Protein AF-A0A7C2YD50-F1 (afdb_monomer)

Radius of gyration: 22.55 Å; Cα contacts (8 Å, |Δi|>4): 24; chains: 1; bounding box: 37×32×71 Å

pLDDT: mean 81.71, std 10.33, range [53.72, 92.31]

Sequence (79 aa):
MAVPRQEAVRAQLLDEAIDHLLRGEEPALEVNDELSALVEVARLRYRLSRYLQGVAAQRQEAVWGQVRSRIGPPPSRSP

Foldseek 3Di:
DDDPPVVVVLVVLLVVQLVCVVVVHHRDDDCPPPSVVVSVVSNVVSVVVVVVVVVCVVCVVVVVVVVCVVPPDDPPPDD

Solvent-accessible surface area (backbone atoms only — not comparable to full-atom values): 4815 Å² total; per-residue (Å²): 131,84,76,55,71,67,57,54,52,52,50,50,54,50,51,54,34,51,52,29,47,76,74,73,42,86,56,93,68,82,88,49,78,68,61,50,54,56,50,51,51,49,53,52,50,51,54,49,49,54,51,50,50,57,58,46,58,77,42,44,63,63,53,52,48,56,50,46,70,70,70,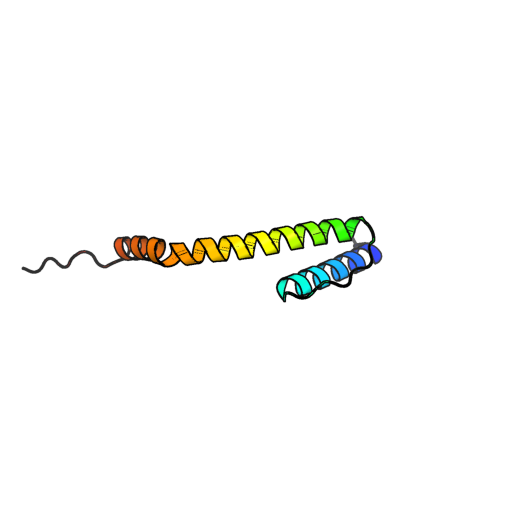49,78,76,83,79,80,73,132

Mean predicted aligned error: 10.47 Å

Structure (mmCIF, N/CA/C/O backbone):
data_AF-A0A7C2YD50-F1
#
_entry.id   AF-A0A7C2YD50-F1
#
loop_
_atom_site.group_PDB
_atom_site.id
_atom_site.type_symbol
_atom_site.label_atom_id
_atom_site.label_alt_id
_atom_site.label_comp_id
_atom_site.label_asym_id
_atom_site.label_entity_id
_atom_site.label_seq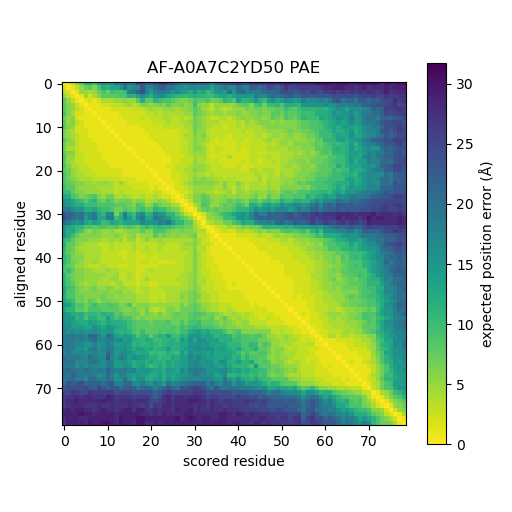_id
_atom_site.pdbx_PDB_ins_code
_atom_site.Cartn_x
_atom_site.Cartn_y
_atom_site.Cartn_z
_atom_site.occupancy
_atom_site.B_iso_or_equiv
_atom_site.auth_seq_id
_atom_site.auth_comp_id
_atom_site.auth_asym_id
_atom_site.auth_atom_id
_atom_site.pdbx_PDB_model_num
ATOM 1 N N . MET A 1 1 ? 16.792 -22.741 -11.389 1.00 53.72 1 MET A N 1
ATOM 2 C CA . MET A 1 1 ? 17.012 -22.062 -12.684 1.00 53.72 1 MET A CA 1
ATOM 3 C C . MET A 1 1 ? 17.591 -20.689 -12.396 1.00 53.72 1 MET A C 1
ATOM 5 O O . MET A 1 1 ? 17.121 -20.062 -11.457 1.00 53.72 1 MET A O 1
ATOM 9 N N . ALA A 1 2 ? 18.636 -20.266 -13.108 1.00 66.75 2 ALA A N 1
ATOM 10 C CA . ALA A 1 2 ? 19.187 -18.922 -12.938 1.00 66.75 2 ALA A CA 1
ATOM 11 C C . ALA A 1 2 ? 18.212 -17.904 -13.544 1.00 66.75 2 ALA A C 1
ATOM 13 O O . ALA A 1 2 ? 17.792 -18.076 -14.687 1.00 66.75 2 ALA A O 1
ATOM 14 N N . VAL A 1 3 ? 17.837 -16.882 -12.774 1.00 65.75 3 VAL A N 1
ATOM 15 C CA . VAL A 1 3 ? 17.017 -15.772 -13.272 1.00 65.75 3 VAL A CA 1
ATOM 16 C C . VAL A 1 3 ? 17.834 -15.023 -14.333 1.00 65.75 3 VAL A C 1
ATOM 18 O O . VAL A 1 3 ? 19.001 -14.702 -14.072 1.00 65.75 3 VAL A O 1
ATOM 21 N N . PRO A 1 4 ? 17.285 -14.755 -15.530 1.00 81.19 4 PRO A N 1
ATOM 22 C CA . PRO A 1 4 ? 17.953 -13.934 -16.529 1.00 81.19 4 PRO A CA 1
ATOM 23 C C . PRO A 1 4 ? 18.371 -12.591 -15.923 1.00 81.19 4 PRO A C 1
ATOM 25 O O . PRO A 1 4 ? 17.590 -11.936 -15.237 1.00 81.19 4 PRO A O 1
ATOM 28 N N . ARG A 1 5 ? 19.601 -12.144 -16.198 1.00 80.75 5 ARG A N 1
ATOM 29 C CA . ARG A 1 5 ? 20.177 -10.914 -15.617 1.00 80.75 5 ARG A CA 1
ATOM 30 C C . ARG A 1 5 ? 19.258 -9.691 -15.750 1.00 80.75 5 ARG A C 1
ATOM 32 O O . ARG A 1 5 ? 19.224 -8.852 -14.861 1.00 80.75 5 ARG A O 1
ATOM 39 N N . GLN A 1 6 ? 18.504 -9.609 -16.843 1.00 80.06 6 GLN A N 1
ATOM 40 C CA . GLN A 1 6 ? 17.555 -8.530 -17.107 1.00 80.06 6 GLN A CA 1
ATOM 41 C C . GLN A 1 6 ? 16.337 -8.557 -16.171 1.00 80.06 6 GLN A C 1
ATOM 43 O O . GLN A 1 6 ? 15.883 -7.508 -15.730 1.00 80.06 6 GLN A O 1
ATOM 48 N N . GLU A 1 7 ? 15.823 -9.740 -15.841 1.00 82.81 7 GLU A N 1
ATOM 49 C CA . GLU A 1 7 ? 14.696 -9.897 -14.919 1.00 82.81 7 GLU A CA 1
ATOM 50 C C . GLU A 1 7 ? 15.111 -9.550 -13.484 1.00 82.81 7 GLU A C 1
ATOM 52 O O . GLU A 1 7 ? 14.382 -8.847 -12.790 1.00 82.81 7 GLU A O 1
ATOM 57 N N . ALA A 1 8 ? 16.332 -9.919 -13.080 1.00 85.88 8 ALA A N 1
ATOM 58 C CA . ALA A 1 8 ? 16.890 -9.521 -11.787 1.00 85.88 8 ALA A CA 1
ATOM 59 C C . ALA A 1 8 ? 17.024 -7.991 -11.649 1.00 85.88 8 ALA A C 1
ATOM 61 O O . ALA A 1 8 ? 16.644 -7.431 -10.625 1.00 85.88 8 ALA A O 1
ATOM 62 N N . VAL A 1 9 ? 17.497 -7.304 -12.696 1.00 86.19 9 VAL A N 1
ATOM 63 C CA . VAL A 1 9 ? 17.582 -5.832 -12.713 1.00 86.19 9 VAL A CA 1
ATOM 64 C C . VAL A 1 9 ? 16.191 -5.193 -12.639 1.00 86.19 9 VAL A C 1
ATOM 66 O O . VAL A 1 9 ? 15.994 -4.240 -11.892 1.00 86.19 9 VAL A O 1
ATOM 69 N N . ARG A 1 10 ? 15.201 -5.729 -13.365 1.00 84.38 10 ARG A N 1
ATOM 70 C CA . ARG A 1 10 ? 13.814 -5.229 -13.314 1.00 84.38 10 ARG A CA 1
ATOM 71 C C . ARG A 1 10 ? 13.183 -5.409 -11.934 1.00 84.38 10 ARG A C 1
ATOM 73 O O . ARG A 1 10 ? 12.502 -4.502 -11.467 1.00 84.38 10 ARG A O 1
ATOM 80 N N . ALA A 1 11 ? 13.421 -6.549 -11.288 1.00 86.31 11 ALA A N 1
ATOM 81 C CA . ALA A 1 11 ? 12.951 -6.798 -9.931 1.00 86.31 11 ALA A CA 1
ATOM 82 C C . ALA A 1 11 ? 13.567 -5.807 -8.934 1.00 86.31 11 ALA A C 1
ATOM 84 O O . ALA A 1 11 ? 12.845 -5.253 -8.115 1.00 86.31 11 ALA A O 1
ATOM 85 N N . GLN A 1 12 ? 14.868 -5.531 -9.056 1.00 88.31 12 GLN A N 1
ATOM 86 C CA . GLN A 1 12 ? 15.556 -4.573 -8.192 1.00 88.31 12 GLN A CA 1
ATOM 87 C C . GLN A 1 12 ? 15.020 -3.143 -8.360 1.00 88.31 12 GLN A C 1
ATOM 89 O O . GLN A 1 12 ? 14.737 -2.478 -7.371 1.00 88.31 12 GLN A O 1
ATOM 94 N N . LEU A 1 13 ? 14.787 -2.700 -9.600 1.00 87.31 13 LEU A N 1
ATOM 95 C CA . LEU A 1 13 ? 14.181 -1.390 -9.870 1.00 87.31 13 LEU A CA 1
ATOM 96 C C . LEU A 1 13 ? 12.764 -1.267 -9.290 1.00 87.31 13 LEU A C 1
ATOM 98 O O . LEU A 1 13 ? 12.378 -0.207 -8.798 1.00 87.31 13 LEU A O 1
ATOM 102 N N . LEU A 1 14 ? 11.974 -2.343 -9.350 1.00 87.19 14 LEU A N 1
ATOM 103 C CA . LEU A 1 14 ? 10.640 -2.363 -8.756 1.00 87.19 14 LEU A CA 1
ATOM 104 C C . LEU A 1 14 ? 10.697 -2.307 -7.226 1.00 87.19 14 LEU A C 1
ATOM 106 O O . LEU A 1 14 ? 9.890 -1.605 -6.620 1.00 87.19 14 LEU A O 1
ATOM 110 N N . ASP A 1 15 ? 11.634 -3.034 -6.621 1.00 90.31 15 ASP A N 1
ATOM 111 C CA . ASP A 1 15 ? 11.837 -3.060 -5.173 1.00 90.31 15 ASP A CA 1
ATOM 112 C C . ASP A 1 15 ? 12.187 -1.660 -4.650 1.00 90.31 15 ASP A C 1
ATOM 114 O O . ASP A 1 15 ? 11.486 -1.123 -3.794 1.00 90.31 15 ASP A O 1
ATOM 118 N N . GLU A 1 16 ? 13.164 -0.996 -5.277 1.00 91.12 16 GLU A N 1
ATOM 119 C CA . GLU A 1 16 ? 13.554 0.383 -4.955 1.00 91.12 16 GLU A CA 1
ATOM 120 C C . GLU A 1 16 ? 12.387 1.374 -5.106 1.00 91.12 16 GLU A C 1
ATOM 122 O O . GLU A 1 16 ? 12.192 2.264 -4.273 1.00 91.12 16 GLU A O 1
ATOM 127 N N . ALA A 1 17 ? 11.561 1.207 -6.140 1.00 88.88 17 ALA A N 1
ATOM 128 C CA . ALA A 1 17 ? 10.394 2.053 -6.353 1.00 88.88 17 ALA A CA 1
ATOM 129 C C . ALA A 1 17 ? 9.301 1.856 -5.293 1.00 88.88 17 ALA A C 1
ATOM 131 O O . ALA A 1 17 ? 8.678 2.829 -4.857 1.00 88.88 17 ALA A O 1
ATOM 132 N N . ILE A 1 18 ? 9.054 0.615 -4.866 1.00 88.38 18 ILE A N 1
ATOM 133 C CA . ILE A 1 18 ? 8.125 0.321 -3.768 1.00 88.38 18 ILE A CA 1
ATOM 134 C C . ILE A 1 18 ? 8.655 0.925 -2.467 1.00 88.38 18 ILE A C 1
ATOM 136 O O . ILE A 1 18 ? 7.895 1.541 -1.720 1.00 88.38 18 ILE A O 1
ATOM 140 N N . ASP A 1 19 ? 9.954 0.812 -2.228 1.00 92.25 19 ASP A N 1
ATOM 141 C CA . ASP A 1 19 ? 10.633 1.393 -1.078 1.00 92.25 19 ASP A CA 1
ATOM 142 C C . ASP A 1 19 ? 10.469 2.920 -1.006 1.00 92.25 19 ASP A C 1
ATOM 144 O O . ASP A 1 19 ? 10.118 3.455 0.049 1.00 92.25 19 ASP A O 1
ATOM 148 N N . HIS A 1 20 ? 10.635 3.628 -2.128 1.00 89.94 20 HIS A N 1
ATOM 149 C CA . HIS A 1 20 ? 10.343 5.064 -2.210 1.00 89.94 20 HIS A CA 1
ATOM 150 C C . HIS A 1 20 ? 8.875 5.366 -1.877 1.00 89.94 20 HIS A C 1
ATOM 152 O O . HIS A 1 20 ? 8.601 6.227 -1.038 1.00 89.94 20 HIS A O 1
ATOM 158 N N . LEU A 1 21 ? 7.921 4.602 -2.425 1.00 87.50 21 LEU A N 1
ATOM 159 C CA . LEU A 1 21 ? 6.499 4.783 -2.102 1.00 87.50 21 LEU A CA 1
ATOM 160 C C . LEU A 1 21 ? 6.210 4.614 -0.605 1.00 87.50 21 LEU A C 1
ATOM 162 O O . LEU A 1 21 ? 5.433 5.384 -0.035 1.00 87.50 21 LEU A O 1
ATOM 166 N N . LEU A 1 22 ? 6.839 3.631 0.046 1.00 85.25 22 LEU A N 1
ATOM 167 C CA . LEU A 1 22 ? 6.689 3.399 1.485 1.00 85.25 22 LEU A CA 1
ATOM 168 C C . LEU A 1 22 ? 7.276 4.541 2.326 1.00 85.25 22 LEU A C 1
ATOM 170 O O . LEU A 1 22 ? 6.746 4.834 3.400 1.00 85.25 22 LEU A O 1
ATOM 174 N N . ARG A 1 23 ? 8.315 5.221 1.824 1.00 89.25 23 ARG A N 1
ATOM 175 C CA . ARG A 1 23 ? 8.873 6.451 2.417 1.00 89.25 23 ARG A CA 1
ATOM 176 C C . ARG A 1 23 ? 8.040 7.701 2.106 1.00 89.25 23 ARG A C 1
ATOM 178 O O . ARG A 1 23 ? 8.244 8.736 2.734 1.00 89.25 23 ARG A O 1
ATOM 185 N N . GLY A 1 24 ? 7.055 7.601 1.210 1.00 84.88 24 GLY A N 1
ATOM 186 C CA . GLY A 1 24 ? 6.242 8.728 0.746 1.00 84.88 24 GLY A CA 1
ATOM 187 C C . GLY A 1 24 ? 6.909 9.557 -0.355 1.00 84.88 24 GLY A C 1
ATOM 188 O O . GLY A 1 24 ? 6.479 10.678 -0.612 1.00 84.88 24 GLY A O 1
ATOM 189 N N . GLU A 1 25 ? 7.944 9.010 -0.984 1.00 88.25 25 GLU A N 1
ATOM 190 C CA . GLU A 1 25 ? 8.672 9.598 -2.102 1.00 88.25 25 GLU A CA 1
ATOM 191 C C . GLU A 1 25 ? 8.075 9.122 -3.434 1.00 88.25 25 GLU A C 1
ATOM 193 O O . GLU A 1 25 ? 7.487 8.041 -3.530 1.00 88.25 25 GLU A O 1
ATOM 198 N N . GLU A 1 26 ? 8.224 9.938 -4.477 1.00 83.69 26 GLU A N 1
ATOM 199 C CA . GLU A 1 26 ? 7.765 9.592 -5.820 1.00 83.69 26 GLU A CA 1
ATOM 200 C C . GLU A 1 26 ? 8.824 8.716 -6.516 1.00 83.69 26 GLU A C 1
ATOM 202 O O . GLU A 1 26 ? 9.963 9.159 -6.687 1.00 83.69 26 GLU A O 1
ATOM 207 N N . PRO A 1 27 ? 8.496 7.480 -6.930 1.00 82.50 27 PRO A N 1
ATOM 208 C CA . PRO A 1 27 ? 9.467 6.603 -7.569 1.00 82.50 27 PRO A CA 1
ATOM 209 C C . PRO A 1 27 ? 9.815 7.089 -8.981 1.00 82.50 27 PRO A C 1
ATOM 211 O O . PRO A 1 27 ? 8.942 7.226 -9.839 1.00 82.50 27 PRO A O 1
ATOM 214 N N . ALA A 1 28 ? 11.108 7.291 -9.239 1.00 74.25 28 ALA A N 1
ATOM 215 C CA . ALA A 1 28 ? 11.637 7.609 -10.560 1.00 74.25 28 ALA A CA 1
ATOM 216 C C . ALA A 1 28 ? 11.795 6.326 -11.393 1.00 74.25 28 ALA A C 1
ATOM 218 O O . ALA A 1 28 ? 12.853 5.702 -11.402 1.00 74.25 28 ALA A O 1
ATOM 219 N N . LEU A 1 29 ? 10.727 5.916 -12.077 1.00 70.12 29 LEU A N 1
ATOM 220 C CA . LEU A 1 29 ? 10.768 4.818 -13.041 1.00 70.12 29 LEU A CA 1
ATOM 221 C C . LEU A 1 29 ? 10.422 5.338 -14.433 1.00 70.12 29 LEU A C 1
ATOM 223 O O . LEU A 1 29 ? 9.373 5.951 -14.628 1.00 70.12 29 LEU A O 1
ATOM 227 N N . GLU A 1 30 ? 11.295 5.072 -15.406 1.00 67.50 30 GLU A N 1
ATOM 228 C CA . GLU A 1 30 ? 10.964 5.289 -16.813 1.00 67.50 30 GLU A CA 1
ATOM 229 C C . GLU A 1 30 ? 9.824 4.349 -17.218 1.00 67.50 30 GLU A C 1
ATOM 231 O O . GLU A 1 30 ? 9.817 3.164 -16.870 1.00 67.50 30 GLU A O 1
ATOM 236 N N . VAL A 1 31 ? 8.834 4.904 -17.919 1.00 55.62 31 VAL A N 1
ATOM 237 C CA . VAL A 1 31 ? 7.594 4.221 -18.299 1.00 55.62 31 VAL A CA 1
ATOM 238 C C . VAL A 1 31 ? 7.921 3.122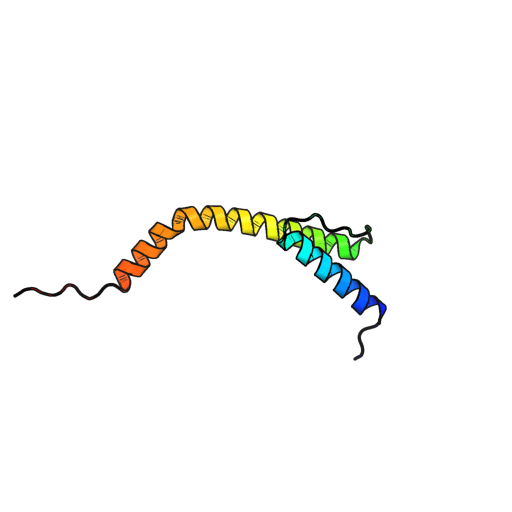 -19.305 1.00 55.62 31 VAL A C 1
ATOM 240 O O . VAL A 1 31 ? 8.016 3.354 -20.506 1.00 55.62 31 VAL A O 1
ATOM 243 N N . ASN A 1 32 ? 8.144 1.918 -18.790 1.00 62.50 32 ASN A N 1
ATOM 244 C CA . ASN A 1 32 ? 8.232 0.693 -19.563 1.00 62.50 32 ASN A CA 1
ATOM 245 C C . ASN A 1 32 ? 7.087 -0.192 -19.060 1.00 62.50 32 ASN A C 1
AT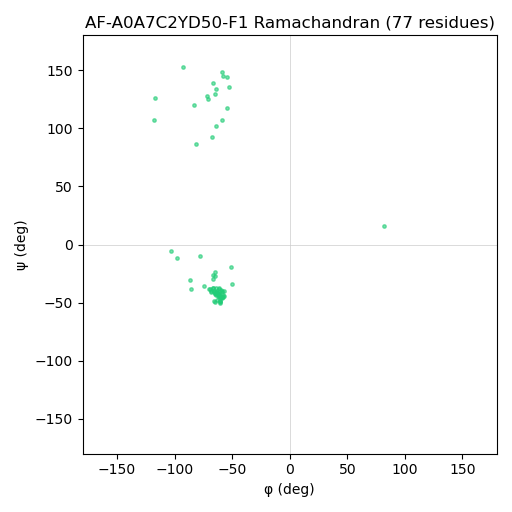OM 247 O O . ASN A 1 32 ? 7.111 -0.663 -17.918 1.00 62.50 32 ASN A O 1
ATOM 251 N N . ASP A 1 33 ? 6.057 -0.317 -19.897 1.00 65.69 33 ASP A N 1
ATOM 252 C CA . ASP A 1 33 ? 4.628 -0.435 -19.551 1.00 65.69 33 ASP A CA 1
ATOM 253 C C . ASP A 1 33 ? 4.227 -1.504 -18.513 1.00 65.69 33 ASP A C 1
ATOM 255 O O . ASP A 1 33 ? 3.170 -1.405 -17.891 1.00 65.69 33 ASP A O 1
ATOM 259 N N . GLU A 1 34 ? 5.061 -2.509 -18.258 1.00 70.06 34 GLU A N 1
ATOM 260 C CA . GLU A 1 34 ? 4.765 -3.576 -17.296 1.00 70.06 34 GLU A CA 1
ATOM 261 C C . GLU A 1 34 ? 5.153 -3.224 -15.846 1.00 70.06 34 GLU A C 1
ATOM 263 O O . GLU A 1 34 ? 4.410 -3.535 -14.914 1.00 70.06 34 GLU A O 1
ATOM 268 N N . LEU A 1 35 ? 6.284 -2.539 -15.624 1.00 77.56 35 LEU A N 1
ATOM 269 C CA . LEU A 1 35 ? 6.689 -2.155 -14.261 1.00 77.56 35 LEU A CA 1
ATOM 270 C C . LEU A 1 35 ? 5.836 -0.998 -13.736 1.00 77.56 35 LEU A C 1
ATOM 272 O O . LEU A 1 35 ? 5.469 -0.987 -12.561 1.00 77.56 35 LEU A O 1
ATOM 276 N N . SER A 1 36 ? 5.449 -0.071 -14.613 1.00 79.31 36 SER A N 1
ATOM 277 C CA . SER A 1 36 ? 4.559 1.039 -14.267 1.00 79.31 36 SER A CA 1
ATOM 278 C C . SER A 1 36 ? 3.203 0.547 -13.753 1.00 79.31 36 SER A C 1
ATOM 280 O O . SER A 1 36 ? 2.704 1.070 -12.759 1.00 79.31 36 SER A O 1
ATOM 282 N N . ALA A 1 37 ? 2.641 -0.515 -14.342 1.00 83.88 37 ALA A N 1
ATOM 283 C CA . ALA A 1 37 ? 1.392 -1.107 -13.862 1.00 83.88 37 ALA A CA 1
ATOM 284 C C . ALA A 1 37 ? 1.513 -1.657 -12.426 1.00 83.88 37 ALA A C 1
ATOM 286 O O . ALA A 1 37 ? 0.622 -1.450 -11.598 1.00 83.88 37 ALA A O 1
ATOM 287 N N . LEU A 1 38 ? 2.629 -2.319 -12.099 1.00 86.19 38 LEU A N 1
ATOM 288 C CA . LEU A 1 38 ? 2.882 -2.836 -10.748 1.00 86.19 38 LEU A CA 1
ATOM 289 C C . LEU A 1 38 ? 3.057 -1.705 -9.725 1.00 86.19 38 LEU A C 1
ATOM 291 O O . LEU A 1 38 ? 2.550 -1.794 -8.604 1.00 86.19 38 LEU A O 1
ATOM 295 N N . VAL A 1 39 ? 3.708 -0.615 -10.128 1.00 87.44 39 VAL A N 1
ATOM 296 C CA . VAL A 1 39 ? 3.881 0.586 -9.301 1.00 87.44 39 VAL A CA 1
ATOM 297 C C . VAL A 1 39 ? 2.539 1.270 -9.042 1.00 87.44 39 VAL A C 1
ATOM 299 O O . VAL A 1 39 ? 2.271 1.669 -7.911 1.00 87.44 39 VAL A O 1
ATOM 302 N N . GLU A 1 40 ? 1.650 1.348 -10.032 1.00 87.44 40 GLU A N 1
ATOM 303 C CA . GLU A 1 40 ? 0.298 1.887 -9.837 1.00 87.44 40 GLU A CA 1
ATOM 304 C C . GLU A 1 40 ? -0.532 1.051 -8.852 1.00 87.44 40 GLU A C 1
ATOM 306 O O . GLU A 1 40 ? -1.211 1.597 -7.973 1.00 87.44 40 GLU A O 1
ATOM 311 N N . VAL A 1 41 ? -0.421 -0.281 -8.910 1.00 90.06 41 VAL A N 1
ATOM 312 C CA . VAL A 1 41 ? -1.031 -1.163 -7.901 1.00 90.06 41 VAL A CA 1
ATOM 313 C C . VAL A 1 41 ? -0.450 -0.884 -6.513 1.00 90.06 41 VAL A C 1
ATOM 315 O O . VAL A 1 41 ? -1.208 -0.799 -5.540 1.00 90.06 41 VAL A O 1
ATOM 318 N N . ALA A 1 42 ? 0.869 -0.702 -6.401 1.00 89.56 42 ALA A N 1
ATOM 319 C CA . ALA A 1 42 ? 1.520 -0.357 -5.139 1.00 89.56 42 ALA A CA 1
ATOM 320 C C . ALA A 1 42 ? 1.028 0.998 -4.593 1.00 89.56 42 ALA A C 1
ATOM 322 O O . ALA A 1 42 ? 0.641 1.080 -3.425 1.00 89.56 42 ALA A O 1
ATOM 323 N N . ARG A 1 43 ? 0.918 2.031 -5.442 1.00 89.69 43 ARG A N 1
ATOM 324 C CA . ARG A 1 43 ? 0.349 3.346 -5.089 1.00 89.69 43 ARG A CA 1
ATOM 325 C C . ARG A 1 43 ? -1.084 3.233 -4.583 1.00 89.69 43 ARG A C 1
ATOM 327 O O . ARG A 1 43 ? -1.447 3.866 -3.589 1.00 89.69 43 ARG A O 1
ATOM 334 N N . LEU A 1 44 ? -1.926 2.452 -5.262 1.00 92.31 44 LEU A N 1
ATOM 335 C CA . LEU A 1 44 ? -3.314 2.246 -4.847 1.00 92.31 44 LEU A CA 1
ATOM 336 C C . LEU A 1 44 ? -3.385 1.564 -3.475 1.00 92.31 44 LEU A C 1
ATOM 338 O O . LEU A 1 44 ? -4.096 2.043 -2.590 1.00 92.31 44 LEU A O 1
ATOM 342 N N . ARG A 1 45 ? -2.612 0.490 -3.275 1.00 92.19 45 ARG A N 1
ATOM 343 C CA . ARG A 1 45 ? -2.542 -0.223 -1.991 1.00 92.19 45 ARG A CA 1
ATOM 344 C C . ARG A 1 45 ? -2.030 0.672 -0.871 1.00 92.19 45 ARG A C 1
ATOM 346 O O . ARG A 1 45 ? -2.607 0.657 0.210 1.00 92.19 45 ARG A O 1
ATOM 353 N N . TYR A 1 46 ? -1.004 1.479 -1.124 1.00 89.50 46 TYR A N 1
ATOM 354 C CA . TYR A 1 46 ? -0.479 2.421 -0.140 1.00 89.50 46 TYR A CA 1
ATOM 355 C C . TYR A 1 46 ? -1.542 3.442 0.290 1.00 89.50 46 TYR A C 1
ATOM 357 O O . TYR A 1 46 ? -1.803 3.598 1.485 1.00 89.50 46 TYR A O 1
ATOM 365 N N . ARG A 1 47 ? -2.235 4.068 -0.672 1.00 90.44 47 ARG A N 1
ATOM 366 C CA . ARG A 1 47 ? -3.328 5.015 -0.389 1.00 90.44 47 ARG A CA 1
ATOM 367 C C . ARG A 1 47 ? -4.460 4.373 0.416 1.00 90.44 47 ARG A C 1
ATOM 369 O O . ARG A 1 47 ? -4.895 4.950 1.413 1.00 90.44 47 ARG A O 1
ATOM 376 N N . LEU A 1 48 ? -4.902 3.177 0.023 1.00 91.75 48 LEU A N 1
ATOM 377 C CA . LEU A 1 48 ? -5.944 2.434 0.738 1.00 91.75 48 LEU A CA 1
ATOM 378 C C . LEU A 1 48 ? -5.514 2.073 2.161 1.00 91.75 48 LEU A C 1
ATOM 380 O O . LEU A 1 48 ? -6.283 2.280 3.095 1.00 91.75 48 LEU A O 1
ATOM 384 N N . SER A 1 49 ? -4.283 1.595 2.345 1.00 89.38 49 SER A N 1
ATOM 385 C CA . SER A 1 49 ? -3.744 1.269 3.667 1.00 89.38 49 SER A CA 1
ATOM 386 C C . SER A 1 49 ? -3.724 2.486 4.587 1.00 89.38 49 SER A C 1
ATOM 388 O O . SER A 1 49 ? -4.183 2.387 5.721 1.00 89.38 49 SER A O 1
ATOM 390 N N . ARG A 1 50 ? -3.278 3.654 4.104 1.00 89.44 50 ARG A N 1
ATOM 391 C CA . ARG A 1 50 ? -3.300 4.891 4.903 1.00 89.44 50 ARG A CA 1
ATOM 392 C C . ARG A 1 50 ? -4.716 5.322 5.272 1.00 89.44 50 ARG A C 1
ATOM 394 O O . ARG A 1 50 ? -4.960 5.721 6.409 1.00 89.44 50 ARG A O 1
ATOM 401 N N . TYR A 1 51 ? -5.651 5.223 4.330 1.00 90.56 51 TYR A N 1
ATOM 402 C CA . TYR A 1 51 ? -7.056 5.516 4.594 1.00 90.56 51 TYR A CA 1
ATOM 403 C C . TYR A 1 51 ? -7.629 4.585 5.674 1.00 90.56 51 TYR A C 1
ATOM 405 O O . TYR A 1 51 ? -8.193 5.049 6.666 1.00 90.56 51 TYR A O 1
ATOM 413 N N . LEU A 1 52 ? -7.421 3.273 5.524 1.00 89.25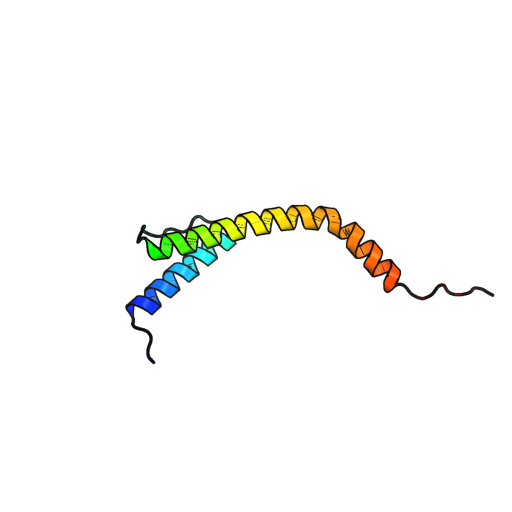 52 LEU A N 1
ATOM 414 C CA . LEU A 1 52 ? -7.893 2.267 6.473 1.00 89.25 52 LEU A CA 1
ATOM 415 C C . LEU A 1 52 ? -7.234 2.407 7.845 1.00 89.25 52 LEU A C 1
ATOM 417 O O . LEU A 1 52 ? -7.920 2.245 8.848 1.00 89.25 52 LEU A O 1
ATOM 421 N N . GLN A 1 53 ? -5.947 2.756 7.911 1.00 89.38 53 GLN A N 1
ATOM 422 C CA . GLN A 1 53 ? -5.274 3.078 9.171 1.00 89.38 53 GLN A CA 1
ATOM 423 C C . GLN A 1 53 ? -5.964 4.239 9.892 1.00 89.38 53 GLN A C 1
ATOM 425 O O . GLN A 1 53 ? -6.204 4.145 11.094 1.00 89.38 53 GLN A O 1
ATOM 430 N N . GLY A 1 54 ? -6.346 5.297 9.170 1.00 86.44 54 GLY A N 1
ATOM 431 C CA . GLY A 1 54 ? -7.099 6.415 9.741 1.00 86.44 54 GLY A CA 1
ATOM 432 C C . GLY A 1 54 ? -8.455 5.986 10.311 1.00 86.44 54 GLY A C 1
ATOM 433 O O . GLY A 1 54 ? -8.797 6.343 11.438 1.00 86.44 54 GLY A O 1
ATOM 434 N N . VAL A 1 55 ? -9.206 5.166 9.571 1.00 86.94 55 VAL A N 1
ATOM 435 C CA . VAL A 1 55 ? -10.498 4.622 10.031 1.00 86.94 55 VAL A CA 1
ATOM 436 C C . VAL A 1 55 ? -10.318 3.687 11.234 1.00 86.94 55 VAL A C 1
ATOM 438 O O . VAL A 1 55 ? -11.076 3.761 12.201 1.00 86.94 55 VAL A O 1
ATOM 441 N N . ALA A 1 56 ? -9.304 2.821 11.203 1.00 86.50 56 ALA A N 1
ATOM 442 C CA . ALA A 1 56 ? -9.008 1.880 12.276 1.00 86.50 56 ALA A CA 1
ATOM 443 C C . ALA A 1 56 ? -8.581 2.598 13.564 1.00 86.50 56 ALA A C 1
ATOM 445 O O . ALA A 1 56 ? -9.057 2.236 14.640 1.00 86.50 56 ALA A O 1
ATOM 446 N N . ALA A 1 57 ? -7.766 3.653 13.461 1.00 86.12 57 ALA A N 1
ATOM 447 C CA . ALA A 1 57 ? -7.345 4.464 14.603 1.00 86.12 57 ALA A CA 1
ATOM 448 C C . ALA A 1 57 ? -8.547 5.056 15.361 1.00 86.12 57 ALA A C 1
ATOM 450 O O . ALA A 1 57 ? -8.584 5.011 16.588 1.00 86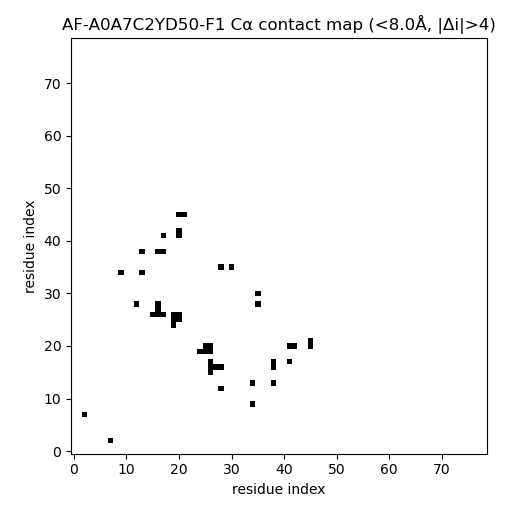.12 57 ALA A O 1
ATOM 451 N N . GLN A 1 58 ? -9.588 5.507 14.650 1.00 85.31 58 GLN A N 1
ATOM 452 C CA . GLN A 1 58 ? -10.818 6.027 15.271 1.00 85.31 58 GLN A CA 1
ATOM 453 C C . GLN A 1 58 ? -11.607 4.965 16.054 1.00 85.31 58 GLN A C 1
ATOM 455 O O . GLN A 1 58 ? -12.403 5.295 16.931 1.00 85.31 58 GLN A O 1
ATOM 460 N N . ARG A 1 59 ? -11.427 3.680 15.730 1.00 84.94 59 ARG A N 1
ATOM 461 C CA . ARG A 1 59 ? -12.119 2.554 16.380 1.00 84.94 59 ARG A CA 1
ATOM 462 C C . ARG A 1 59 ? -11.236 1.800 17.371 1.00 84.94 59 ARG A C 1
ATOM 464 O O . ARG A 1 59 ? -11.736 0.927 18.080 1.00 84.94 59 ARG A O 1
ATOM 471 N N . GLN A 1 60 ? -9.953 2.147 17.447 1.00 87.19 60 GLN A N 1
ATOM 472 C CA . GLN A 1 60 ? -8.953 1.451 18.247 1.00 87.19 60 GLN A CA 1
ATOM 473 C C . GLN A 1 60 ? -9.343 1.391 19.728 1.00 87.19 60 GLN A C 1
ATOM 475 O O . GLN A 1 60 ? -9.259 0.328 20.341 1.00 87.19 60 GLN A O 1
ATOM 480 N N . GLU A 1 61 ? -9.821 2.496 20.300 1.00 84.19 61 GLU A N 1
ATOM 481 C CA . GLU A 1 61 ? -10.222 2.542 21.708 1.00 84.19 61 GLU A CA 1
ATOM 482 C C . GLU A 1 61 ? -11.426 1.637 22.004 1.00 84.19 61 GLU A C 1
ATOM 484 O O . GLU A 1 61 ? -11.419 0.908 22.996 1.00 84.19 61 GLU A O 1
ATOM 489 N N . ALA A 1 62 ? -12.425 1.613 21.116 1.00 85.31 62 ALA A N 1
ATOM 490 C CA . ALA A 1 62 ? -13.604 0.762 21.265 1.00 85.31 62 ALA A CA 1
ATOM 491 C C . ALA A 1 62 ? -13.237 -0.733 21.222 1.00 85.31 62 ALA A C 1
ATOM 493 O O . ALA A 1 62 ? -13.721 -1.517 22.041 1.00 85.31 62 ALA A O 1
ATOM 494 N N . VAL A 1 63 ? -12.338 -1.121 20.310 1.00 86.12 63 VAL A N 1
ATOM 495 C CA . VAL A 1 63 ? -11.826 -2.498 20.220 1.00 86.12 63 VAL A CA 1
ATOM 496 C C . VAL A 1 63 ? -11.035 -2.859 21.478 1.00 86.12 63 VAL A C 1
ATOM 498 O O . VAL A 1 63 ? -11.327 -3.871 22.115 1.00 86.12 63 VAL A O 1
ATOM 501 N N . TRP A 1 64 ? -10.089 -2.017 21.901 1.00 87.06 64 TRP A N 1
ATOM 502 C CA . TRP A 1 64 ? -9.318 -2.269 23.122 1.00 87.06 64 TRP A CA 1
ATOM 503 C C . TRP A 1 64 ? -10.168 -2.234 24.392 1.00 87.06 64 TRP A C 1
ATOM 505 O O . TRP A 1 64 ? -9.835 -2.909 25.364 1.00 87.06 64 TRP A O 1
ATOM 515 N N . GLY A 1 65 ? -11.273 -1.488 24.407 1.00 86.88 65 GLY A N 1
ATOM 516 C CA . GLY A 1 65 ? -12.273 -1.537 25.470 1.00 86.88 65 GLY A CA 1
ATOM 517 C C . GLY A 1 65 ? -12.900 -2.926 25.600 1.00 86.88 65 GLY A C 1
ATOM 518 O O . GLY A 1 65 ? -12.912 -3.490 26.692 1.00 86.88 65 GLY A O 1
ATOM 519 N N . GLN A 1 66 ? -13.340 -3.519 24.485 1.00 88.12 66 GLN A N 1
ATOM 520 C CA . GLN A 1 66 ? -13.891 -4.882 24.473 1.00 88.12 66 GLN A CA 1
ATOM 521 C C . GLN A 1 66 ? -12.849 -5.950 24.813 1.00 88.12 66 GLN A C 1
ATOM 523 O O . GLN A 1 66 ? -13.151 -6.937 25.477 1.00 88.12 66 GLN A O 1
ATOM 528 N N . VAL A 1 67 ? -11.613 -5.773 24.353 1.00 87.06 67 VAL A N 1
ATOM 529 C CA . VAL A 1 67 ? -10.524 -6.696 24.676 1.00 87.06 67 VAL A CA 1
ATOM 530 C C . VAL A 1 67 ? -10.221 -6.637 26.176 1.00 87.06 67 VAL A C 1
ATOM 532 O O . VAL A 1 67 ? -10.224 -7.669 26.841 1.00 87.06 67 VAL A O 1
ATOM 535 N N . ARG A 1 68 ? -10.069 -5.439 26.753 1.00 87.12 68 ARG A N 1
ATOM 536 C CA . ARG A 1 68 ? -9.845 -5.273 28.198 1.00 87.12 68 ARG A CA 1
ATOM 537 C C . ARG A 1 68 ? -10.994 -5.807 29.047 1.00 87.12 68 ARG A C 1
ATOM 539 O O . ARG A 1 68 ? -10.722 -6.399 30.084 1.00 87.12 68 ARG A O 1
ATOM 546 N N . SER A 1 69 ? -12.250 -5.661 28.621 1.00 85.00 69 SER A N 1
ATOM 547 C CA . SER A 1 69 ? -13.382 -6.216 29.377 1.00 85.00 69 SER A CA 1
ATOM 548 C C . SER A 1 69 ? -13.389 -7.746 29.411 1.00 85.00 69 SER A C 1
ATOM 550 O O . SER A 1 69 ? -13.906 -8.327 30.359 1.00 85.00 69 SER A O 1
ATOM 552 N N . ARG A 1 70 ? -12.790 -8.402 28.409 1.00 84.62 70 ARG A N 1
ATOM 553 C CA . ARG A 1 70 ? -12.663 -9.865 28.345 1.00 84.62 70 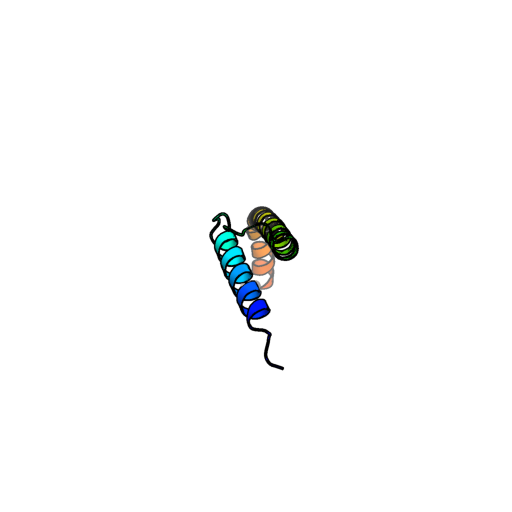ARG A CA 1
ATOM 554 C C . ARG A 1 70 ? -11.429 -10.405 29.064 1.00 84.62 70 ARG A C 1
ATOM 556 O O . ARG A 1 70 ? -11.475 -11.536 29.531 1.00 84.62 70 ARG A O 1
ATOM 563 N N . ILE A 1 71 ? -10.339 -9.634 29.118 1.00 87.19 71 ILE A N 1
ATOM 564 C CA . ILE A 1 71 ? -9.071 -10.064 29.740 1.00 87.19 71 ILE A CA 1
ATOM 565 C C . ILE A 1 71 ? -8.914 -9.540 31.181 1.00 87.19 71 ILE A C 1
ATOM 567 O O . ILE A 1 71 ? -8.019 -9.972 31.904 1.00 87.19 71 ILE A O 1
ATOM 571 N N . GLY A 1 72 ? -9.758 -8.600 31.614 1.00 74.25 7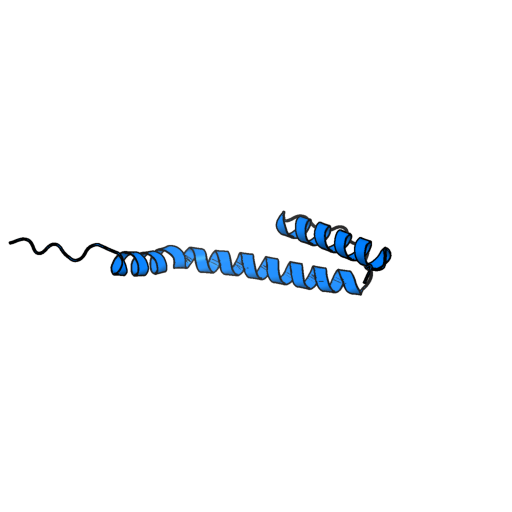2 GLY A N 1
ATOM 572 C CA . GLY A 1 72 ? -9.741 -8.077 32.978 1.00 74.25 72 GLY A CA 1
ATOM 573 C C . GLY A 1 72 ? -9.966 -9.178 34.024 1.00 74.25 72 GLY A C 1
ATOM 574 O O . GLY A 1 72 ? -10.671 -10.151 33.742 1.00 74.25 72 GLY A O 1
ATOM 575 N N . PRO A 1 73 ? -9.368 -9.050 35.225 1.00 66.50 73 PRO A N 1
ATOM 576 C CA . PRO A 1 73 ? -9.512 -10.051 36.273 1.00 66.50 73 PRO A CA 1
ATOM 577 C C . PRO A 1 73 ? -10.995 -10.254 36.620 1.00 66.50 73 PRO A C 1
ATOM 579 O O . PRO A 1 73 ? -11.764 -9.286 36.586 1.00 66.50 73 PRO A O 1
ATOM 582 N N . PRO A 1 74 ? -11.416 -11.491 36.954 1.00 61.97 74 PRO A N 1
ATOM 583 C CA . PRO A 1 74 ? -12.782 -11.744 37.390 1.00 61.97 74 PRO A CA 1
ATOM 584 C C . PRO A 1 74 ? -13.112 -10.820 38.569 1.00 61.97 74 PRO A C 1
ATOM 586 O O . PRO A 1 74 ? -12.222 -10.555 39.384 1.00 61.97 74 PRO A O 1
ATOM 589 N N . PRO A 1 75 ? -14.357 -10.317 38.675 1.00 62.56 75 PRO A N 1
ATOM 590 C CA . PRO A 1 75 ? -14.732 -9.435 39.768 1.00 62.56 75 PRO A CA 1
ATOM 591 C C . PRO A 1 75 ? -14.391 -10.130 41.085 1.00 62.56 75 PRO A C 1
ATOM 593 O O . PRO A 1 75 ? -14.913 -11.209 41.381 1.00 62.56 75 PRO A O 1
ATOM 596 N N . SER A 1 76 ? -13.479 -9.528 41.850 1.00 63.59 76 SER A N 1
ATOM 597 C CA . SER A 1 76 ? -13.184 -9.950 43.210 1.00 63.59 76 SER A CA 1
ATOM 598 C C . SER A 1 76 ? -14.488 -9.853 43.987 1.00 63.59 76 SER A C 1
ATOM 600 O O . SER A 1 76 ? -14.980 -8.753 44.243 1.00 63.59 76 SER A O 1
ATOM 602 N N . ARG A 1 77 ? -15.086 -11.004 44.301 1.00 57.28 77 ARG A N 1
ATOM 603 C CA . ARG A 1 77 ? -16.188 -11.067 45.255 1.00 57.28 77 ARG A CA 1
ATOM 604 C C . ARG A 1 77 ? -15.617 -10.623 46.594 1.00 57.28 77 ARG A C 1
ATOM 606 O O . ARG A 1 77 ? -14.883 -11.380 47.224 1.00 57.28 77 ARG A O 1
ATOM 613 N N . SER A 1 78 ? -15.893 -9.383 46.974 1.00 54.72 78 SER A N 1
ATOM 614 C CA . SER A 1 78 ? -15.692 -8.941 48.348 1.00 54.72 78 SER A CA 1
ATOM 615 C C . SER A 1 78 ? -16.678 -9.696 49.252 1.00 54.72 78 SER A C 1
ATOM 617 O O . SER A 1 78 ? -17.813 -9.917 48.813 1.00 54.72 78 SER A O 1
ATOM 619 N N . PRO A 1 79 ? -16.238 -10.1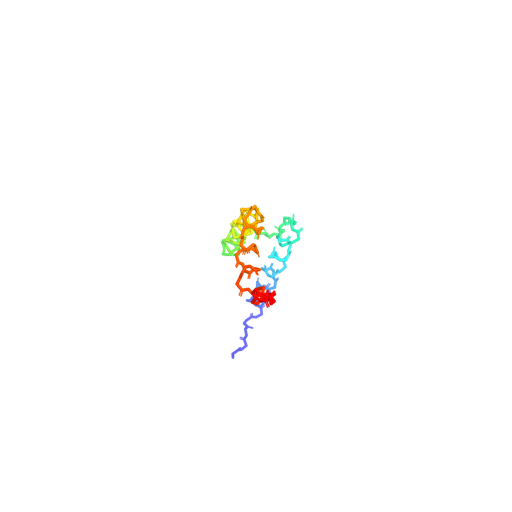43 50.442 1.00 62.00 79 PRO A N 1
ATOM 620 C CA . PRO A 1 79 ? -17.077 -10.841 51.415 1.00 62.00 79 PRO A CA 1
ATOM 621 C C . PRO A 1 79 ? -18.186 -9.954 51.988 1.00 62.00 79 PRO A C 1
ATOM 623 O O . PRO A 1 79 ? -18.013 -8.712 51.999 1.00 62.00 79 PRO A O 1
#

Secondary structure (DSSP, 8-state):
-PPPHHHHHHHHHHHHHHHHHHHTPPP-----HHHHHHHHHHHHHHHHHHHHHHHHHHHHHHHHHHHHHHHSPPP----